Protein AF-A0A1G7AG69-F1 (afdb_monomer_lite)

Secondary structure (DSSP, 8-state):
--------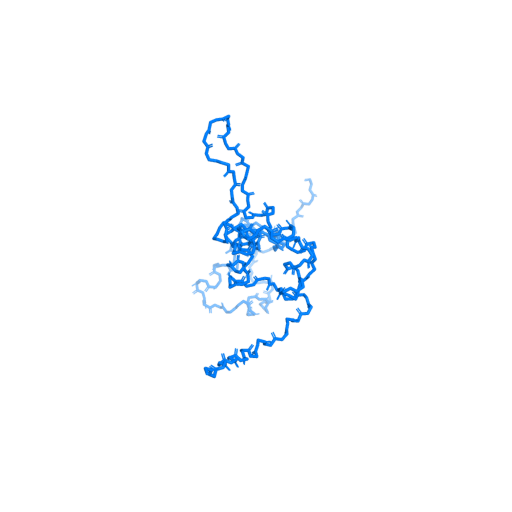-PPPPPTTPPPPHHHHHHHHHHHHTT--HHHHHHHTTS-HHHHHHHHHHHSPPP-SSSSPPP---HHHHHHHHHHHHHHSSPPPS--TT-HHHHHHHHHHHHH---HHHHHHS-TTS-TTSHHHHS----

Organism: Peptococcus niger (NCBI:txid2741)

InterPro domains:
  IPR025246 Transposase IS30-like HTH domain [PF13936] (15-58)

pLDDT: mean 80.75, std 18.0, range [35.56, 96.88]

Sequence (138 aa):
MSQTTSSTFTPSRQRGQHLKFEDRCSLKIFKKLNFSLRHIASELDCSPSTVLNELRRGTGERNGTCGRFPSYSAKRGQANYEINRSKCHKNHKVSKDNPFIIWVTQQVKSHKWSLDLVWAMPKSTDCLMKNIWFGKLQ

Radius of gyration: 26.81 Å; chains: 1; bounding box: 81×31×64 Å

Structure (mmCIF, N/CA/C/O backbone):
data_AF-A0A1G7AG69-F1
#
_entry.id   AF-A0A1G7AG69-F1
#
loop_
_atom_site.group_PDB
_atom_site.id
_atom_site.type_symbol
_atom_site.label_atom_id
_atom_site.label_alt_id
_atom_site.label_comp_id
_atom_site.label_asym_id
_atom_site.label_entity_id
_atom_site.label_seq_id
_atom_site.pdbx_PDB_ins_code
_atom_site.Cartn_x
_atom_site.Cartn_y
_atom_site.Cartn_z
_atom_site.occupancy
_atom_site.B_iso_or_equiv
_atom_site.auth_seq_id
_atom_site.auth_comp_id
_atom_site.auth_asym_id
_atom_site.auth_atom_id
_atom_site.pdbx_PDB_model_num
ATOM 1 N N . MET A 1 1 ? -43.757 7.385 11.462 1.00 43.44 1 MET A N 1
ATOM 2 C CA . MET A 1 1 ? -42.427 7.783 10.947 1.00 43.44 1 MET A CA 1
ATOM 3 C C . MET A 1 1 ? -41.850 6.589 10.200 1.00 43.44 1 MET A C 1
ATOM 5 O O . MET A 1 1 ? -41.528 5.592 10.829 1.00 43.44 1 MET A O 1
ATOM 9 N N . SER A 1 2 ? -41.849 6.631 8.869 1.00 44.78 2 SER A N 1
ATOM 10 C CA . SER A 1 2 ? -41.353 5.556 8.001 1.00 44.78 2 SER A CA 1
ATOM 11 C C . SER A 1 2 ? -39.825 5.512 8.036 1.00 44.78 2 SER A C 1
ATOM 13 O O . SER A 1 2 ? -39.179 6.509 7.721 1.00 44.78 2 SER A O 1
ATOM 15 N N . GLN A 1 3 ? -39.245 4.376 8.429 1.00 51.56 3 GLN A N 1
ATOM 16 C CA . GLN A 1 3 ? -37.804 4.158 8.318 1.00 51.56 3 GLN A CA 1
ATOM 17 C C . GLN A 1 3 ? -37.461 3.865 6.857 1.00 51.56 3 GLN A C 1
ATOM 19 O O . GLN A 1 3 ? -37.819 2.819 6.322 1.00 51.56 3 GLN A O 1
ATOM 24 N N . THR A 1 4 ? -36.787 4.805 6.203 1.00 45.62 4 THR A N 1
ATOM 25 C CA . THR A 1 4 ? -36.248 4.633 4.854 1.00 45.62 4 THR A CA 1
ATOM 26 C C . THR A 1 4 ? -34.949 3.832 4.957 1.00 45.62 4 THR A C 1
ATOM 28 O O . THR A 1 4 ? -33.879 4.397 5.165 1.00 45.62 4 THR A O 1
ATOM 31 N N . THR A 1 5 ? -35.017 2.505 4.862 1.00 49.41 5 THR A N 1
ATOM 32 C CA . THR A 1 5 ? -33.819 1.659 4.766 1.00 49.41 5 THR A CA 1
ATOM 33 C C . THR A 1 5 ? -33.328 1.657 3.320 1.00 49.41 5 THR A C 1
ATOM 35 O O . THR A 1 5 ? -33.698 0.817 2.505 1.00 49.41 5 THR A O 1
ATOM 38 N N . SER A 1 6 ? -32.488 2.631 2.965 1.00 46.81 6 SER A N 1
ATOM 39 C CA . SER A 1 6 ? -31.749 2.601 1.700 1.00 46.81 6 SER A CA 1
ATOM 40 C C . SER A 1 6 ? -30.745 1.441 1.735 1.00 46.81 6 SER A C 1
ATOM 42 O O . SER A 1 6 ? -29.620 1.592 2.213 1.00 46.81 6 SER A O 1
ATOM 44 N N . SER A 1 7 ? -31.170 0.260 1.283 1.00 41.66 7 SER A N 1
ATOM 45 C CA . SER A 1 7 ? -30.300 -0.898 1.082 1.00 41.66 7 SER A CA 1
ATOM 46 C C . SER A 1 7 ? -29.399 -0.624 -0.122 1.00 41.66 7 SER A C 1
ATOM 48 O O . SER A 1 7 ? -29.748 -0.896 -1.269 1.00 41.66 7 SER A O 1
ATOM 50 N N . THR A 1 8 ? -28.245 -0.009 0.122 1.00 46.88 8 THR A N 1
ATOM 51 C CA . THR A 1 8 ? -27.195 0.088 -0.890 1.00 46.88 8 THR A CA 1
ATOM 52 C C . THR A 1 8 ? -26.581 -1.301 -1.036 1.00 46.88 8 THR A C 1
ATOM 54 O O . THR A 1 8 ? -25.784 -1.715 -0.200 1.00 46.88 8 THR A O 1
ATOM 57 N N . PHE A 1 9 ? -26.970 -2.037 -2.080 1.00 48.47 9 PHE A N 1
ATOM 58 C CA . PHE A 1 9 ? -26.321 -3.289 -2.470 1.00 48.47 9 PHE A CA 1
ATOM 59 C C . PHE A 1 9 ? -24.893 -2.975 -2.936 1.00 48.47 9 PHE A C 1
ATOM 61 O O . PHE A 1 9 ? -24.653 -2.642 -4.097 1.00 48.47 9 PHE A O 1
ATOM 68 N N . THR A 1 10 ? -23.934 -3.010 -2.015 1.00 59.53 10 THR A N 1
ATOM 69 C CA . THR A 1 10 ? -22.517 -3.002 -2.363 1.00 59.53 10 THR A CA 1
ATOM 70 C C . THR A 1 10 ? -22.140 -4.420 -2.793 1.00 59.53 10 THR A C 1
ATOM 72 O O . THR A 1 10 ? -22.329 -5.362 -2.023 1.00 59.53 10 THR A O 1
ATOM 75 N N . PRO A 1 11 ? -21.649 -4.628 -4.028 1.00 66.00 11 PRO A N 1
ATOM 76 C CA . PRO A 1 11 ? -21.212 -5.952 -4.443 1.00 66.00 11 PRO A CA 1
ATOM 77 C C . PRO A 1 11 ? -20.093 -6.434 -3.514 1.00 66.00 11 PRO A C 1
ATOM 79 O O . PRO A 1 11 ? -19.185 -5.666 -3.181 1.00 66.00 11 PRO A O 1
ATOM 82 N N . SER A 1 12 ? -20.168 -7.702 -3.106 1.00 70.19 12 SER A N 1
ATOM 83 C CA . SER A 1 12 ? -19.161 -8.325 -2.249 1.00 70.19 12 SER A CA 1
ATOM 84 C C . SER A 1 12 ? -17.779 -8.272 -2.898 1.00 70.19 12 SER A C 1
ATOM 86 O O . SER A 1 12 ? -17.621 -8.328 -4.127 1.00 70.19 12 SER A O 1
ATOM 88 N N . ARG A 1 13 ? -16.752 -8.118 -2.064 1.00 78.50 13 ARG A N 1
ATOM 89 C CA . ARG A 1 13 ? -15.382 -7.944 -2.532 1.00 78.50 13 ARG A CA 1
ATOM 90 C C . ARG A 1 13 ? -14.815 -9.301 -2.927 1.00 78.50 13 ARG A C 1
ATOM 92 O O . ARG A 1 13 ? -14.939 -10.288 -2.209 1.00 78.50 13 ARG A O 1
ATOM 99 N N . GLN A 1 14 ? -14.122 -9.361 -4.061 1.00 84.44 14 GLN A N 1
ATOM 100 C CA . GLN A 1 14 ? -13.454 -10.599 -4.459 1.00 84.44 14 GLN A CA 1
ATOM 101 C C . GLN A 1 14 ? -12.167 -10.796 -3.653 1.00 84.44 14 GLN A C 1
ATOM 103 O O . GLN A 1 14 ? -11.404 -9.854 -3.397 1.00 84.44 14 GLN A O 1
ATOM 108 N N . ARG A 1 15 ? -11.884 -12.045 -3.264 1.00 79.69 15 ARG A N 1
ATOM 109 C CA . ARG A 1 15 ? -10.637 -12.382 -2.566 1.00 79.69 15 ARG A CA 1
ATOM 110 C C . ARG A 1 15 ? -9.439 -11.979 -3.433 1.00 79.69 15 ARG A C 1
ATOM 112 O O . ARG A 1 15 ? -9.372 -12.312 -4.608 1.00 79.69 15 ARG A O 1
ATOM 119 N N . GLY A 1 16 ? -8.476 -11.276 -2.836 1.00 81.62 16 GLY A N 1
ATOM 120 C CA . GLY A 1 16 ? -7.277 -10.791 -3.533 1.00 81.62 16 GLY A CA 1
ATOM 121 C C . GLY A 1 16 ? -7.430 -9.414 -4.184 1.00 81.62 16 GLY A C 1
ATOM 122 O O . GLY A 1 16 ? -6.440 -8.851 -4.645 1.00 81.62 16 GLY A O 1
ATOM 123 N N . GLN A 1 17 ? -8.627 -8.821 -4.166 1.00 89.31 17 GLN A N 1
ATOM 124 C CA . GLN A 1 17 ? -8.818 -7.451 -4.628 1.00 89.31 17 GLN A CA 1
ATOM 125 C C . GLN A 1 17 ? -8.038 -6.470 -3.743 1.00 89.31 17 GLN A C 1
ATOM 127 O O . GLN A 1 17 ? -7.973 -6.631 -2.528 1.00 89.31 17 GLN A O 1
ATOM 132 N N . HIS A 1 18 ? -7.441 -5.427 -4.312 1.00 90.69 18 HIS A N 1
ATOM 133 C CA . HIS A 1 18 ? -6.792 -4.396 -3.504 1.00 90.69 18 HIS A CA 1
ATOM 134 C C . HIS A 1 18 ? -7.819 -3.464 -2.862 1.00 90.69 18 HIS A C 1
ATOM 136 O O . HIS A 1 18 ? -8.899 -3.252 -3.406 1.00 90.69 18 HIS A O 1
ATOM 142 N N . LEU A 1 19 ? -7.467 -2.921 -1.695 1.00 92.88 19 LEU A N 1
ATOM 143 C CA . LEU A 1 19 ? -8.288 -1.930 -1.009 1.00 92.88 19 LEU A CA 1
ATOM 144 C C . LEU A 1 19 ? -8.433 -0.701 -1.913 1.00 92.88 19 LEU A C 1
ATOM 146 O O . LEU A 1 19 ? -7.415 -0.192 -2.407 1.00 92.88 19 LEU A O 1
ATOM 150 N N . LYS A 1 20 ? -9.663 -0.249 -2.153 1.00 93.38 20 LYS A N 1
ATOM 151 C CA . LYS A 1 20 ? -9.911 0.974 -2.922 1.00 93.38 20 LYS A CA 1
ATOM 152 C C . LYS A 1 20 ? -9.749 2.206 -2.031 1.00 93.38 20 LYS A C 1
ATOM 154 O O . LYS A 1 20 ? -9.538 2.101 -0.820 1.00 93.38 20 LYS A O 1
ATOM 159 N N . PHE A 1 21 ? -9.796 3.392 -2.629 1.00 94.94 21 PHE A N 1
ATOM 160 C CA . PHE A 1 21 ? -9.667 4.628 -1.861 1.00 94.94 21 PHE A CA 1
ATOM 161 C C . PHE A 1 21 ? -10.881 4.859 -0.948 1.00 94.94 21 PHE A C 1
ATOM 163 O O . PHE A 1 21 ? -10.727 5.334 0.178 1.00 94.94 21 PHE A O 1
ATOM 170 N N . GLU A 1 22 ? -12.068 4.450 -1.389 1.00 94.44 22 GLU A N 1
ATOM 171 C CA . GLU A 1 22 ? -13.316 4.526 -0.629 1.00 94.44 22 GLU A CA 1
ATOM 172 C C . GLU A 1 22 ? -13.217 3.679 0.643 1.00 94.44 22 GLU A C 1
ATOM 174 O O . GLU A 1 22 ? -13.445 4.183 1.743 1.00 94.44 22 GLU A O 1
ATOM 179 N N . ASP A 1 23 ? -12.744 2.438 0.520 1.00 93.94 23 ASP A N 1
ATOM 180 C CA . ASP A 1 23 ? -12.549 1.541 1.660 1.00 93.94 23 ASP A CA 1
ATOM 181 C C . ASP A 1 23 ? -11.532 2.116 2.666 1.00 93.94 23 ASP A C 1
ATOM 183 O O . ASP A 1 23 ? -11.709 2.017 3.884 1.00 93.94 23 ASP A O 1
ATOM 187 N N . ARG A 1 24 ? -10.468 2.778 2.177 1.00 96.19 24 ARG A N 1
ATOM 188 C CA . ARG A 1 24 ? -9.495 3.487 3.031 1.00 96.19 24 ARG A CA 1
ATOM 189 C C . ARG A 1 24 ? -10.136 4.656 3.779 1.00 96.19 24 ARG A C 1
ATOM 191 O O . ARG A 1 24 ? -9.754 4.923 4.924 1.00 96.19 24 ARG A O 1
ATOM 198 N N . CYS A 1 25 ? -11.074 5.364 3.151 1.00 96.38 25 CYS A N 1
ATOM 199 C CA . CYS A 1 25 ? -11.844 6.433 3.783 1.00 96.38 25 CYS A CA 1
ATOM 200 C C . CYS A 1 25 ? -12.789 5.880 4.857 1.00 96.38 25 CYS A C 1
ATOM 202 O O . CYS A 1 25 ? -12.790 6.405 5.974 1.00 96.38 25 CYS A O 1
ATOM 204 N N . SER A 1 26 ? -13.493 4.782 4.582 1.00 95.56 26 SER A N 1
ATOM 205 C CA . SER A 1 26 ? -14.322 4.078 5.570 1.00 95.56 26 SER A CA 1
ATOM 206 C C . SER A 1 26 ? -13.491 3.604 6.765 1.00 95.56 26 SER A C 1
ATOM 208 O O . 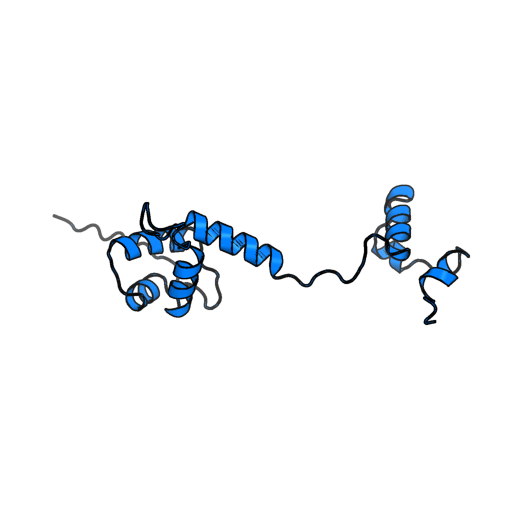SER A 1 26 ? -13.832 3.883 7.915 1.00 95.56 26 SER A O 1
ATOM 210 N N . LEU A 1 27 ? -12.311 3.023 6.521 1.00 95.56 27 LEU A N 1
ATOM 211 C CA . LEU A 1 27 ? -11.369 2.617 7.570 1.00 95.56 27 LEU A CA 1
ATOM 212 C C . LEU A 1 27 ? -10.957 3.789 8.477 1.00 95.56 27 LEU A C 1
ATOM 214 O O . LEU A 1 27 ? -10.851 3.629 9.695 1.00 95.56 27 LEU A O 1
ATOM 218 N N . LYS A 1 28 ? -10.770 4.991 7.913 1.00 95.94 28 LYS A N 1
ATOM 219 C CA . LYS A 1 28 ? -10.486 6.208 8.693 1.00 95.94 28 LYS A CA 1
ATOM 220 C C . LYS A 1 28 ? -11.647 6.574 9.618 1.00 95.94 28 LYS A C 1
ATOM 222 O O . LYS A 1 28 ? -11.396 6.983 10.752 1.00 95.94 28 LYS A O 1
ATOM 227 N N . ILE A 1 29 ? -12.887 6.452 9.147 1.00 96.38 29 ILE A N 1
ATOM 228 C CA . ILE A 1 29 ? -14.091 6.722 9.946 1.00 96.38 29 ILE A CA 1
ATOM 229 C C . ILE A 1 29 ? -14.194 5.694 11.073 1.00 96.38 29 ILE A C 1
ATOM 231 O O . ILE A 1 29 ? -14.242 6.078 12.240 1.00 96.38 29 ILE A O 1
ATOM 235 N N . PHE A 1 30 ? -14.101 4.402 10.758 1.00 95.44 30 PHE A N 1
ATOM 236 C CA . PHE A 1 30 ? -14.184 3.349 11.768 1.00 95.44 30 PHE A CA 1
ATOM 237 C C . PHE A 1 30 ? -13.087 3.441 12.826 1.00 95.44 30 PHE A C 1
ATOM 239 O O . PHE A 1 30 ? -13.337 3.201 14.007 1.00 95.44 30 PHE A O 1
ATOM 246 N N . LYS A 1 31 ? -11.875 3.848 12.430 1.00 94.38 31 LYS A N 1
ATOM 247 C CA . LYS A 1 31 ? -10.788 4.047 13.387 1.00 94.38 31 LYS A CA 1
ATOM 248 C C . LYS A 1 31 ? -11.066 5.205 14.350 1.00 94.38 31 LYS A C 1
ATOM 250 O O . LYS A 1 31 ? -10.686 5.104 15.512 1.00 94.38 31 LYS A O 1
ATOM 255 N N . LYS A 1 32 ? -11.736 6.274 13.899 1.00 93.81 32 LYS A N 1
ATOM 256 C CA . LYS A 1 32 ? -12.187 7.370 14.778 1.00 93.81 32 LYS A CA 1
ATOM 257 C C . LYS A 1 32 ? -13.290 6.928 15.741 1.00 93.81 32 LYS A C 1
ATOM 259 O O . LYS A 1 32 ? -13.324 7.414 16.863 1.00 93.81 32 LYS A O 1
ATOM 264 N N . LEU A 1 33 ? -14.142 5.999 15.311 1.00 95.12 33 LEU A N 1
ATOM 265 C CA . LEU A 1 33 ? -15.189 5.385 16.133 1.00 95.12 33 LEU A CA 1
ATOM 266 C C . LEU A 1 33 ? -14.653 4.300 17.091 1.00 95.12 33 LEU A C 1
ATOM 268 O O . LEU A 1 33 ? -15.429 3.682 17.805 1.00 95.12 33 LEU A O 1
ATOM 272 N N . ASN A 1 34 ? -13.331 4.078 17.133 1.00 94.12 34 ASN A N 1
ATOM 273 C CA . ASN A 1 34 ? -12.660 3.091 17.989 1.00 94.12 34 ASN A CA 1
ATOM 274 C C . ASN A 1 34 ? -13.134 1.640 17.807 1.00 94.12 34 ASN A C 1
ATOM 276 O O . ASN A 1 34 ? -13.013 0.824 18.720 1.00 94.12 34 ASN A O 1
ATOM 280 N N . PHE A 1 35 ? -13.602 1.276 16.612 1.00 95.88 35 PHE A N 1
ATOM 281 C CA . PHE A 1 35 ? -13.929 -0.117 16.327 1.00 95.88 35 PHE A CA 1
ATOM 282 C C . PHE A 1 35 ? -12.692 -1.023 16.351 1.00 95.88 35 PHE A C 1
ATOM 284 O O . PHE A 1 35 ? -11.568 -0.620 16.026 1.00 95.88 35 PHE A O 1
ATOM 291 N N . SER A 1 36 ? -12.915 -2.287 16.718 1.00 95.94 36 SER A N 1
ATOM 292 C CA . SER A 1 36 ? -11.874 -3.311 16.699 1.00 95.94 36 SER A CA 1
ATOM 293 C C . SER A 1 36 ? -11.467 -3.656 15.263 1.00 95.94 36 SER A C 1
ATOM 295 O O . SER A 1 36 ? -12.259 -3.561 14.326 1.00 95.94 36 SER A O 1
ATOM 297 N N . LEU A 1 37 ? -10.228 -4.124 15.077 1.00 95.12 37 LEU A N 1
ATOM 298 C CA . LEU A 1 37 ? -9.714 -4.499 13.751 1.00 95.12 37 LEU A CA 1
ATOM 299 C C . LEU A 1 37 ? -10.566 -5.575 13.070 1.00 95.12 37 LEU A C 1
ATOM 301 O O . LEU A 1 37 ? -10.738 -5.541 11.857 1.00 95.12 37 LEU A O 1
ATOM 305 N N . ARG A 1 38 ? -11.100 -6.524 13.850 1.00 95.88 38 ARG A N 1
ATOM 306 C CA . ARG A 1 38 ? -11.954 -7.609 13.345 1.00 95.88 38 ARG A CA 1
ATOM 307 C C . ARG A 1 38 ? -13.316 -7.094 12.888 1.00 95.88 38 ARG A C 1
ATOM 309 O O . ARG A 1 38 ? -13.822 -7.565 11.876 1.00 95.88 38 ARG A O 1
ATOM 316 N N . HIS A 1 39 ? -13.873 -6.114 13.598 1.00 95.88 39 HIS A N 1
ATOM 317 C CA . HIS A 1 39 ? -15.133 -5.486 13.215 1.00 95.88 39 HIS A CA 1
ATOM 318 C C . HIS A 1 39 ? -14.978 -4.723 11.894 1.00 95.88 39 HIS A C 1
ATOM 320 O O . HIS A 1 39 ? -15.704 -4.983 10.945 1.00 95.88 39 HIS A O 1
ATOM 326 N N . ILE A 1 40 ? -13.932 -3.895 11.785 1.00 95.44 40 ILE A N 1
ATOM 327 C CA . ILE A 1 40 ? -13.593 -3.173 10.545 1.00 95.44 40 ILE A CA 1
ATOM 328 C C . ILE A 1 40 ? -13.382 -4.139 9.376 1.00 95.44 40 ILE A C 1
ATOM 330 O O . ILE A 1 40 ? -13.812 -3.880 8.259 1.00 95.44 40 ILE A O 1
ATOM 334 N N . ALA A 1 41 ? -12.698 -5.251 9.634 1.00 93.75 41 ALA A N 1
ATOM 335 C CA . ALA A 1 41 ? -12.429 -6.265 8.629 1.00 93.75 41 ALA A CA 1
ATOM 336 C C . ALA A 1 41 ? -13.709 -6.935 8.111 1.00 93.75 41 ALA A C 1
ATOM 338 O O . ALA A 1 41 ? -13.809 -7.184 6.915 1.00 93.75 41 ALA A O 1
ATOM 339 N N . SER A 1 42 ? -14.676 -7.174 9.000 1.00 93.00 42 SER A N 1
ATOM 340 C CA . SER A 1 42 ? -15.978 -7.751 8.647 1.00 93.00 42 SER A CA 1
ATOM 341 C C . SER A 1 42 ? -16.800 -6.779 7.799 1.00 93.00 42 SER A C 1
ATOM 343 O O . SER A 1 42 ? -17.370 -7.183 6.795 1.00 93.00 42 SER A O 1
ATOM 345 N N . GLU A 1 43 ? -16.781 -5.492 8.151 1.00 92.50 43 GLU A N 1
ATOM 346 C CA . GLU A 1 43 ? -17.509 -4.439 7.431 1.00 92.50 43 GLU A CA 1
ATOM 347 C C . GLU A 1 43 ? -16.932 -4.161 6.032 1.00 92.50 43 GLU A C 1
ATOM 349 O O . GLU A 1 43 ? -17.664 -3.926 5.078 1.00 92.50 43 GLU A O 1
ATOM 354 N N . LEU A 1 44 ? -15.602 -4.208 5.889 1.00 90.62 44 LEU A N 1
ATOM 355 C CA . LEU A 1 44 ? -14.907 -4.000 4.610 1.00 90.62 44 LEU A CA 1
ATOM 356 C C . LEU A 1 44 ? -14.731 -5.287 3.785 1.00 90.62 44 LEU A C 1
ATOM 358 O O . LEU A 1 44 ? -14.020 -5.261 2.777 1.00 90.62 44 LEU A O 1
ATOM 362 N N . ASP A 1 45 ? -15.288 -6.412 4.243 1.00 91.31 45 ASP A N 1
ATOM 363 C CA . ASP A 1 45 ? -15.124 -7.735 3.626 1.00 91.31 45 ASP A CA 1
ATOM 364 C C . ASP A 1 45 ? -13.644 -8.042 3.292 1.00 91.31 45 ASP A C 1
ATOM 366 O O . ASP A 1 45 ? -13.212 -8.281 2.153 1.00 91.31 45 ASP A O 1
ATOM 370 N N . CYS A 1 46 ? -12.786 -7.904 4.306 1.00 89.94 46 CYS A N 1
ATOM 371 C CA . CYS A 1 46 ? -11.344 -8.084 4.184 1.00 89.94 46 CYS A CA 1
ATOM 372 C C . CYS A 1 46 ? -10.754 -8.846 5.373 1.00 89.94 46 CYS A C 1
ATOM 374 O O . CYS A 1 46 ? -11.390 -9.041 6.402 1.00 89.94 46 CYS A O 1
ATOM 376 N N . SER A 1 47 ? -9.507 -9.311 5.252 1.00 91.81 47 SER A N 1
ATOM 377 C CA . SER A 1 47 ? -8.853 -9.970 6.384 1.00 91.81 47 SER A CA 1
ATOM 378 C C . SER A 1 47 ? -8.444 -8.940 7.452 1.00 91.81 47 SER A C 1
ATOM 380 O O . SER A 1 47 ? -7.975 -7.851 7.103 1.00 91.81 47 SER A O 1
ATOM 382 N N . PRO A 1 48 ? -8.479 -9.283 8.755 1.00 94.38 48 PRO A N 1
ATOM 383 C CA . PRO A 1 48 ? -7.978 -8.401 9.817 1.00 94.38 48 PRO A CA 1
ATOM 384 C C . PRO A 1 48 ? -6.513 -7.981 9.622 1.00 94.38 48 PRO A C 1
ATOM 386 O O . PRO A 1 48 ? -6.121 -6.869 9.974 1.00 94.38 48 PRO A O 1
ATOM 389 N N . SER A 1 49 ? -5.704 -8.849 9.006 1.00 94.88 49 SER A N 1
ATOM 390 C CA . SER A 1 49 ? -4.322 -8.542 8.631 1.00 94.88 49 SER A CA 1
ATOM 391 C C . SER A 1 49 ? -4.224 -7.444 7.567 1.00 94.88 49 SER A C 1
ATOM 393 O O . SER A 1 49 ? -3.306 -6.628 7.623 1.00 94.88 49 SER A O 1
ATOM 395 N N . THR A 1 50 ? -5.176 -7.369 6.632 1.00 94.12 50 THR A N 1
ATOM 396 C CA . THR A 1 50 ? -5.230 -6.305 5.617 1.00 94.12 50 THR A CA 1
ATOM 397 C C . THR A 1 50 ? -5.461 -4.950 6.278 1.00 94.12 50 THR A C 1
ATOM 399 O O . THR A 1 50 ? -4.719 -4.008 6.001 1.00 94.12 50 THR A O 1
ATOM 402 N N . VAL A 1 51 ? -6.415 -4.873 7.212 1.00 95.38 51 VAL A N 1
ATOM 403 C CA . VAL A 1 51 ? -6.701 -3.660 8.000 1.00 95.38 51 VAL A CA 1
ATOM 404 C C . VAL A 1 51 ? -5.471 -3.224 8.796 1.00 95.38 51 VAL A C 1
ATOM 406 O O . VAL A 1 51 ? -5.088 -2.056 8.757 1.00 95.38 51 VAL A O 1
ATOM 409 N N . LEU A 1 52 ? -4.811 -4.162 9.485 1.00 95.81 52 LEU A N 1
ATOM 410 C CA . LEU A 1 52 ? -3.606 -3.873 10.266 1.00 95.81 52 LEU A CA 1
ATOM 411 C C . LEU A 1 52 ? -2.468 -3.333 9.389 1.00 95.81 52 LEU A C 1
ATOM 413 O O . LEU A 1 52 ? -1.829 -2.338 9.737 1.00 95.81 52 LEU A O 1
ATOM 417 N N . ASN A 1 53 ? -2.221 -3.975 8.247 1.00 94.88 53 ASN A N 1
ATOM 418 C CA . ASN A 1 53 ? -1.186 -3.554 7.307 1.00 94.88 53 ASN A CA 1
ATOM 419 C C . ASN A 1 53 ? -1.486 -2.172 6.725 1.00 94.88 53 ASN A C 1
ATOM 421 O O . ASN A 1 53 ? -0.574 -1.359 6.586 1.00 94.88 53 ASN A O 1
ATOM 425 N N . GLU A 1 54 ? -2.749 -1.884 6.421 1.00 95.44 54 GLU A N 1
ATOM 426 C CA . GLU A 1 54 ? -3.145 -0.566 5.940 1.00 95.44 54 GLU A CA 1
ATOM 427 C C . GLU A 1 54 ? -2.963 0.512 7.014 1.00 95.44 54 GLU A C 1
ATOM 429 O O . GLU A 1 54 ? -2.386 1.561 6.732 1.00 95.44 54 GLU A O 1
ATOM 434 N N . LEU A 1 55 ? -3.355 0.244 8.264 1.00 95.25 55 LEU A N 1
ATOM 435 C CA . LEU A 1 55 ? -3.139 1.170 9.380 1.00 95.25 55 LEU A CA 1
ATOM 436 C C . LEU A 1 55 ? -1.658 1.499 9.576 1.00 95.25 55 LEU A C 1
ATOM 438 O O . LEU A 1 55 ? -1.328 2.669 9.771 1.00 95.25 55 LEU A O 1
ATOM 442 N N . ARG A 1 56 ? -0.775 0.498 9.481 1.00 93.81 56 ARG A N 1
ATOM 443 C CA . ARG A 1 56 ? 0.684 0.686 9.540 1.00 93.81 56 ARG A CA 1
ATOM 444 C C . ARG A 1 56 ? 1.204 1.535 8.381 1.00 93.81 56 ARG A C 1
ATOM 446 O O . ARG A 1 56 ? 2.056 2.385 8.589 1.00 93.81 56 ARG A O 1
ATOM 453 N N . ARG A 1 57 ? 0.674 1.355 7.167 1.00 93.62 57 ARG A N 1
ATOM 454 C CA . ARG A 1 57 ? 1.054 2.182 6.004 1.00 93.62 57 ARG A CA 1
ATOM 455 C C . ARG A 1 57 ? 0.552 3.619 6.121 1.00 93.62 57 ARG A C 1
ATOM 457 O O . ARG A 1 57 ? 1.255 4.541 5.719 1.00 93.62 57 ARG A O 1
ATOM 464 N N . GLY A 1 58 ? -0.674 3.816 6.602 1.00 94.69 58 GLY A N 1
ATOM 465 C CA . GLY A 1 58 ? -1.323 5.128 6.654 1.00 94.69 58 GLY A CA 1
ATOM 466 C C . GLY A 1 58 ? -1.028 5.939 7.917 1.00 94.69 58 GLY A C 1
ATOM 467 O O . GLY A 1 58 ? -1.332 7.135 7.944 1.00 94.69 58 GLY A O 1
ATOM 468 N N . THR A 1 59 ? -0.434 5.322 8.940 1.00 94.44 59 THR A N 1
ATOM 469 C CA . THR A 1 59 ? -0.017 5.977 10.187 1.00 94.44 59 THR A CA 1
ATOM 470 C C . THR A 1 59 ? 1.500 6.094 10.192 1.00 94.44 59 THR A C 1
ATOM 472 O O . THR A 1 59 ? 2.195 5.088 10.224 1.00 94.44 59 THR A O 1
ATOM 475 N N . GLY A 1 60 ? 2.012 7.322 10.112 1.00 86.06 60 GLY A N 1
ATOM 476 C CA . GLY A 1 60 ? 3.450 7.567 10.221 1.00 86.06 60 GLY A CA 1
ATOM 477 C C . GLY A 1 60 ? 3.945 7.437 11.658 1.00 86.06 60 GLY A C 1
ATOM 478 O O . GLY A 1 60 ? 3.151 7.415 12.597 1.00 86.06 60 GLY A O 1
ATOM 479 N N . GLU A 1 61 ? 5.258 7.397 11.830 1.00 85.06 61 GLU A N 1
ATOM 480 C CA . GLU A 1 61 ? 5.862 7.525 13.152 1.00 85.06 61 GLU A CA 1
ATOM 481 C C . GLU A 1 61 ? 5.785 8.973 13.646 1.00 85.06 61 GLU A C 1
ATOM 483 O O . GLU A 1 61 ? 5.553 9.918 12.883 1.00 85.06 61 GLU A O 1
ATOM 488 N N . ARG A 1 62 ? 5.913 9.145 14.962 1.00 83.38 62 ARG A N 1
ATOM 489 C CA . ARG A 1 62 ? 5.919 10.468 15.580 1.00 83.38 62 ARG A CA 1
ATOM 490 C C . ARG A 1 62 ? 7.301 11.092 15.384 1.00 83.38 62 ARG A C 1
ATOM 492 O O . ARG A 1 62 ? 8.287 10.564 15.884 1.00 83.38 62 ARG A O 1
ATOM 499 N N . ASN A 1 63 ? 7.358 12.245 14.724 1.00 76.50 63 ASN A N 1
ATOM 500 C CA . ASN A 1 63 ? 8.598 13.004 14.588 1.00 76.50 63 ASN A CA 1
ATOM 501 C C . ASN A 1 63 ? 8.861 13.792 15.886 1.00 76.50 63 ASN A C 1
ATOM 503 O O . ASN A 1 63 ? 8.464 14.949 16.001 1.00 76.50 63 ASN A O 1
ATOM 507 N N . GLY A 1 64 ? 9.492 13.146 16.871 1.00 81.75 64 GLY A N 1
ATOM 508 C CA . GLY A 1 64 ? 9.971 13.772 18.111 1.00 81.75 64 GLY A CA 1
ATOM 509 C C . GLY A 1 64 ? 8.999 13.760 19.301 1.00 81.75 64 GLY A C 1
ATOM 510 O O . GLY A 1 64 ? 7.900 13.202 19.260 1.00 81.75 64 GLY A O 1
ATOM 511 N N . THR A 1 65 ? 9.426 14.380 20.405 1.00 81.75 65 THR A N 1
ATOM 512 C CA . THR A 1 65 ? 8.705 14.363 21.692 1.00 81.75 65 THR A CA 1
ATOM 513 C C . THR A 1 65 ? 7.506 15.313 21.709 1.00 81.75 65 THR A C 1
ATOM 515 O O . THR A 1 65 ? 6.495 15.012 22.340 1.00 81.75 65 THR A O 1
ATOM 518 N N . CYS A 1 66 ? 7.546 16.410 20.950 1.00 81.06 66 CYS A N 1
ATOM 519 C CA . CYS A 1 66 ? 6.474 17.410 20.878 1.00 81.06 66 CYS A CA 1
ATOM 520 C C . CYS A 1 66 ? 5.620 17.259 19.608 1.00 81.06 66 CYS A C 1
ATOM 522 O O . CYS A 1 66 ? 6.112 16.847 18.563 1.00 81.06 66 CYS A O 1
ATOM 524 N N . GLY A 1 67 ? 4.328 17.599 19.694 1.00 81.44 67 GLY A N 1
ATOM 525 C CA . GLY A 1 67 ? 3.412 17.621 18.547 1.00 81.44 67 GLY A CA 1
ATOM 526 C C . GLY A 1 67 ? 2.230 16.648 18.622 1.00 81.44 67 GLY A C 1
ATOM 527 O O . GLY A 1 67 ? 1.949 16.023 19.651 1.00 81.44 67 GLY A O 1
ATOM 528 N N . ARG A 1 68 ? 1.497 16.556 17.503 1.00 83.31 68 ARG A N 1
ATOM 529 C CA . ARG A 1 68 ? 0.267 15.761 17.383 1.00 83.31 68 ARG A CA 1
ATOM 530 C C . ARG A 1 68 ? 0.596 14.273 17.330 1.00 83.31 68 ARG A C 1
ATOM 532 O O . ARG A 1 68 ? 1.491 13.854 16.601 1.00 83.31 68 ARG A O 1
ATOM 539 N N . PHE A 1 69 ? -0.175 13.470 18.059 1.00 85.25 69 PHE A N 1
ATOM 540 C CA . PHE A 1 69 ? -0.069 12.019 17.952 1.00 85.25 69 PHE A CA 1
ATOM 541 C C . PHE A 1 69 ? -0.334 11.557 16.514 1.00 85.25 69 PHE A C 1
ATOM 543 O O . PHE A 1 69 ? -1.238 12.096 15.857 1.00 85.25 69 PHE A O 1
ATOM 550 N N . PRO A 1 70 ? 0.431 10.567 16.018 1.00 89.25 70 PRO A N 1
ATOM 551 C CA . PRO A 1 70 ? 0.183 10.005 14.709 1.00 89.25 70 PRO A CA 1
ATOM 552 C C . PRO A 1 70 ? -1.250 9.513 14.604 1.00 89.25 70 PRO A C 1
ATOM 554 O O . PRO A 1 70 ? -1.755 8.786 15.458 1.00 89.25 70 PRO A O 1
ATOM 557 N N . SER A 1 71 ? -1.913 9.934 13.539 1.00 91.75 71 SER A N 1
ATOM 558 C CA . SER A 1 71 ? -3.261 9.492 13.226 1.00 91.75 71 SER A CA 1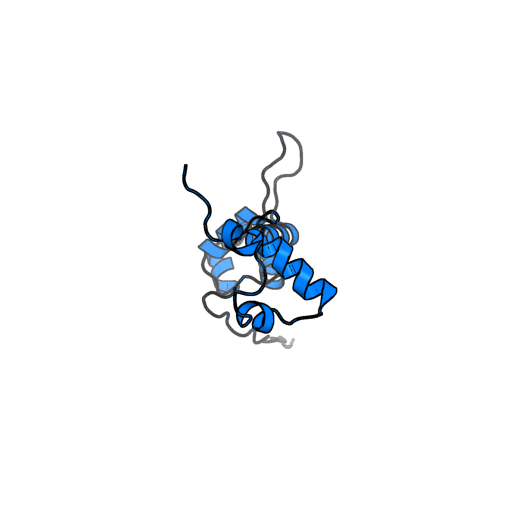
ATOM 559 C C . SER A 1 71 ? -3.278 8.931 11.820 1.00 91.75 71 SER A C 1
ATOM 561 O O . SER A 1 71 ? -2.528 9.366 10.941 1.00 91.75 71 SER A O 1
ATOM 563 N N . TYR A 1 72 ? -4.137 7.940 11.624 1.00 94.88 72 TYR A N 1
ATOM 564 C CA . TYR A 1 72 ? -4.291 7.307 10.332 1.00 94.88 72 TYR A CA 1
ATOM 565 C C . TYR A 1 72 ? -4.833 8.300 9.293 1.00 94.88 72 TYR A C 1
ATOM 567 O O . TYR A 1 72 ? -5.818 9.010 9.528 1.00 94.88 72 TYR A O 1
ATOM 575 N N . SER A 1 73 ? -4.211 8.316 8.113 1.00 95.06 73 SER A N 1
ATOM 576 C CA . SER A 1 73 ? -4.655 9.104 6.965 1.00 95.06 73 SER A CA 1
ATOM 577 C C . SER A 1 73 ? -4.793 8.227 5.722 1.00 95.06 73 SER A C 1
ATOM 579 O O . SER A 1 73 ? -3.809 7.672 5.238 1.00 95.06 73 SER A O 1
ATOM 581 N N . ALA A 1 74 ? -6.005 8.175 5.159 1.00 96.38 74 ALA A N 1
ATOM 582 C CA . ALA A 1 74 ? -6.304 7.441 3.927 1.00 96.38 74 ALA A CA 1
ATOM 583 C C . ALA A 1 74 ? -5.441 7.911 2.741 1.00 96.38 74 ALA A C 1
ATOM 585 O O . ALA A 1 74 ? -4.900 7.091 2.007 1.00 96.38 74 ALA A O 1
ATOM 586 N N . LYS A 1 75 ? -5.229 9.229 2.604 1.00 96.44 75 LYS A N 1
ATOM 587 C CA . LYS A 1 75 ? -4.375 9.810 1.552 1.00 96.44 75 LYS A CA 1
ATOM 588 C C . LYS A 1 75 ? -2.919 9.354 1.681 1.00 96.44 75 LYS A C 1
ATOM 590 O O . LYS A 1 75 ? -2.281 9.053 0.680 1.00 96.44 75 LYS A O 1
ATOM 595 N N . ARG A 1 76 ? -2.406 9.263 2.915 1.00 95.62 76 ARG A N 1
ATOM 596 C CA . ARG A 1 76 ? -1.055 8.741 3.182 1.00 95.62 76 ARG A CA 1
ATOM 597 C C . ARG A 1 76 ? -0.966 7.250 2.853 1.00 95.62 76 ARG A C 1
ATOM 599 O O . ARG A 1 76 ? -0.013 6.846 2.199 1.00 95.62 76 ARG A O 1
ATOM 606 N N . GLY A 1 77 ? -1.950 6.454 3.282 1.00 95.94 77 GLY A N 1
ATOM 607 C CA . GLY A 1 77 ? -2.011 5.018 2.982 1.00 95.94 77 GLY A CA 1
ATOM 608 C C . GLY A 1 77 ? -2.016 4.742 1.477 1.00 95.94 77 GLY A C 1
ATOM 609 O O . GLY A 1 77 ? -1.222 3.932 1.001 1.00 95.94 77 GLY A O 1
ATOM 610 N N . GLN A 1 78 ? -2.821 5.500 0.726 1.00 96.88 78 GLN A N 1
ATOM 611 C CA . GLN A 1 78 ? -2.879 5.449 -0.736 1.00 96.88 78 GLN A CA 1
ATOM 612 C C . GLN A 1 78 ? -1.523 5.769 -1.380 1.00 96.88 78 GLN A C 1
ATOM 614 O O . GLN A 1 78 ?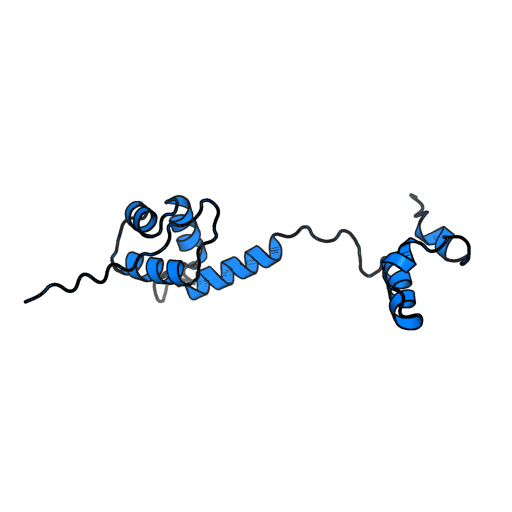 -0.997 4.950 -2.128 1.00 96.88 78 GLN A O 1
ATOM 619 N N . ALA A 1 79 ? -0.926 6.915 -1.041 1.00 96.38 79 ALA A N 1
ATOM 620 C CA . ALA A 1 79 ? 0.354 7.331 -1.614 1.00 96.38 79 ALA A CA 1
ATOM 621 C C . ALA A 1 79 ? 1.472 6.315 -1.322 1.00 96.38 79 ALA A C 1
ATOM 623 O O . ALA A 1 79 ? 2.226 5.931 -2.214 1.00 96.38 79 ALA A O 1
ATOM 624 N N . ASN A 1 80 ? 1.546 5.808 -0.087 1.00 95.50 80 ASN A N 1
ATOM 625 C CA . ASN A 1 80 ? 2.521 4.782 0.284 1.00 95.50 80 ASN A CA 1
ATOM 626 C C . ASN A 1 80 ? 2.289 3.467 -0.474 1.00 95.50 80 ASN A C 1
ATOM 628 O O . ASN A 1 80 ? 3.248 2.799 -0.864 1.00 95.50 80 ASN A O 1
ATOM 632 N N . TYR A 1 81 ? 1.030 3.091 -0.702 1.00 94.38 81 TYR A N 1
ATOM 633 C CA . TYR A 1 81 ? 0.696 1.923 -1.507 1.00 94.38 81 TYR A CA 1
ATOM 634 C C . TYR A 1 81 ? 1.144 2.092 -2.965 1.00 94.38 81 TYR A C 1
ATOM 636 O O . TYR A 1 81 ? 1.765 1.182 -3.507 1.00 94.38 81 TYR A O 1
ATOM 644 N N . GLU A 1 82 ? 0.902 3.249 -3.576 1.00 94.81 82 GLU A N 1
ATOM 645 C CA . GLU A 1 82 ? 1.314 3.555 -4.953 1.00 94.81 82 GLU A CA 1
ATOM 646 C C . GLU A 1 82 ? 2.838 3.561 -5.117 1.00 94.81 82 GLU A C 1
ATOM 648 O O . GLU A 1 82 ? 3.357 2.948 -6.051 1.00 94.81 82 GLU A O 1
ATOM 653 N N . ILE A 1 83 ? 3.566 4.162 -4.170 1.00 94.94 83 ILE A N 1
ATOM 654 C CA . ILE A 1 83 ? 5.038 4.155 -4.148 1.00 94.94 83 ILE A CA 1
ATOM 655 C C . ILE A 1 83 ? 5.580 2.728 -4.019 1.00 94.94 83 ILE A C 1
ATOM 657 O O . ILE A 1 83 ? 6.552 2.361 -4.676 1.00 94.94 83 ILE A O 1
ATOM 661 N N . ASN A 1 84 ? 4.978 1.900 -3.169 1.00 93.12 84 ASN A N 1
ATOM 662 C CA . ASN A 1 84 ? 5.407 0.509 -3.041 1.00 93.12 84 ASN A CA 1
ATOM 663 C C . ASN A 1 84 ? 5.063 -0.281 -4.302 1.00 93.12 84 ASN A C 1
ATOM 665 O O . ASN A 1 84 ? 5.884 -1.060 -4.782 1.00 93.12 84 ASN A O 1
ATOM 669 N N . ARG A 1 85 ? 3.881 -0.041 -4.879 1.00 92.69 85 ARG A N 1
ATOM 670 C CA . ARG A 1 85 ? 3.431 -0.707 -6.100 1.00 92.69 85 ARG A CA 1
ATOM 671 C C . ARG A 1 85 ? 4.33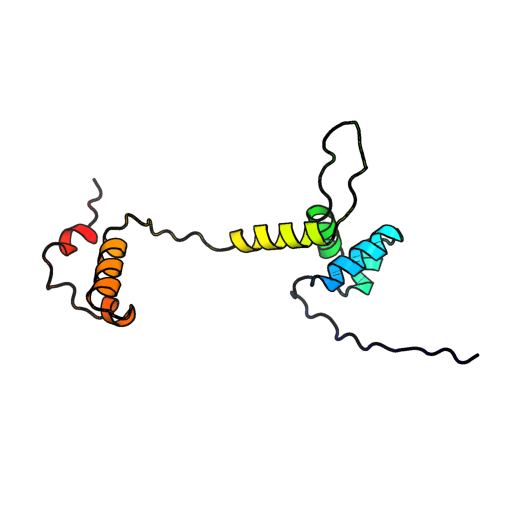3 -0.379 -7.283 1.00 92.69 85 ARG A C 1
ATOM 673 O O . ARG A 1 85 ? 4.636 -1.288 -8.053 1.00 92.69 85 ARG A O 1
ATOM 680 N N . SER A 1 86 ? 4.818 0.860 -7.382 1.00 91.56 86 SER A N 1
ATOM 681 C CA . SER A 1 86 ? 5.779 1.251 -8.415 1.00 91.56 86 SER A CA 1
ATOM 682 C C . SER A 1 86 ? 7.121 0.534 -8.266 1.00 91.56 86 SER A C 1
ATOM 684 O O . SER A 1 86 ? 7.796 0.345 -9.264 1.00 91.56 86 SER A O 1
ATOM 686 N N . LYS A 1 87 ? 7.480 0.040 -7.075 1.00 90.56 87 LYS A N 1
ATOM 687 C CA . LYS A 1 87 ? 8.707 -0.740 -6.821 1.00 90.56 87 LYS A CA 1
ATOM 688 C C . LYS A 1 87 ? 8.528 -2.258 -6.939 1.00 90.56 87 LYS A C 1
ATOM 690 O O . LYS A 1 87 ? 9.515 -2.978 -6.972 1.00 90.56 87 LYS A O 1
ATOM 695 N N . CYS A 1 88 ? 7.296 -2.768 -7.007 1.00 88.19 88 CYS A N 1
ATOM 696 C CA . CYS A 1 88 ? 7.012 -4.212 -7.027 1.00 88.19 88 CYS A CA 1
ATOM 697 C C . CYS A 1 88 ? 7.367 -4.932 -8.344 1.00 88.19 88 CYS A C 1
ATOM 699 O O . CYS A 1 88 ? 7.041 -6.111 -8.485 1.00 88.19 88 CYS A O 1
ATOM 701 N N . HIS A 1 89 ? 7.968 -4.260 -9.324 1.00 86.31 89 HIS A N 1
ATOM 702 C CA . HIS A 1 89 ? 8.343 -4.878 -10.592 1.00 86.31 89 HIS A CA 1
ATOM 703 C C . HIS A 1 89 ? 9.797 -5.356 -10.559 1.00 86.31 89 HIS A C 1
ATOM 705 O O . HIS A 1 89 ? 10.628 -4.872 -9.793 1.00 86.31 89 HIS A O 1
ATOM 711 N N . LYS A 1 90 ? 10.112 -6.339 -11.403 1.00 83.88 90 LYS A N 1
ATOM 712 C CA . LYS A 1 90 ? 11.485 -6.811 -11.572 1.00 83.88 90 LYS A CA 1
ATOM 713 C C . LYS A 1 90 ? 12.291 -5.721 -12.275 1.00 83.88 90 LYS A C 1
ATOM 715 O O . LYS A 1 90 ? 11.950 -5.350 -13.396 1.00 83.88 90 LYS A O 1
ATOM 720 N N . ASN A 1 91 ? 13.371 -5.258 -11.647 1.00 82.12 91 ASN A N 1
ATOM 721 C CA . ASN A 1 91 ? 14.302 -4.337 -12.296 1.00 82.12 91 ASN A CA 1
ATOM 722 C C . ASN A 1 91 ? 14.815 -4.957 -13.604 1.00 82.12 91 ASN A C 1
ATOM 724 O O . ASN A 1 91 ? 15.202 -6.133 -13.641 1.00 82.12 91 ASN A O 1
ATOM 728 N N . HIS A 1 92 ? 14.823 -4.174 -14.681 1.00 80.06 92 HIS A N 1
ATOM 729 C CA . HIS A 1 92 ? 15.406 -4.610 -15.944 1.00 80.06 92 HIS A CA 1
ATOM 730 C C . HIS A 1 92 ? 16.908 -4.844 -15.751 1.00 80.06 92 HIS A C 1
ATOM 732 O O . HIS A 1 92 ? 17.618 -3.985 -15.241 1.00 80.06 92 HIS A O 1
ATOM 738 N N . LYS A 1 93 ? 17.406 -6.009 -16.182 1.00 79.00 93 LYS A N 1
ATOM 739 C CA . LYS A 1 93 ? 18.845 -6.336 -16.144 1.00 79.00 93 LYS A CA 1
ATOM 740 C C . LYS A 1 93 ? 19.665 -5.584 -17.198 1.00 79.00 93 LYS A C 1
ATOM 742 O O . LYS A 1 93 ? 20.876 -5.751 -17.270 1.00 79.00 93 LYS A O 1
ATOM 747 N N . VAL A 1 94 ? 19.003 -4.826 -18.063 1.00 78.75 94 VAL A N 1
ATOM 748 C CA . VAL A 1 94 ? 19.625 -4.215 -19.229 1.00 78.75 94 VAL A CA 1
ATOM 749 C C . VAL A 1 94 ? 20.041 -2.793 -18.871 1.00 78.75 94 VAL A C 1
ATOM 751 O O . VAL A 1 94 ? 19.188 -1.964 -18.561 1.00 78.75 94 VAL A O 1
ATOM 754 N N . SER A 1 95 ? 21.348 -2.523 -18.893 1.00 79.06 95 SER A N 1
ATOM 755 C CA . SER A 1 95 ? 21.870 -1.159 -18.764 1.00 79.06 95 SER A CA 1
ATOM 756 C C . SER A 1 95 ? 21.540 -0.341 -20.015 1.00 79.06 95 SER A C 1
ATOM 758 O O . SER A 1 95 ? 21.502 -0.881 -21.122 1.00 79.06 95 SER A O 1
ATOM 760 N N . LYS A 1 96 ? 21.348 0.972 -19.849 1.00 75.75 96 LYS A N 1
ATOM 761 C CA . LYS A 1 96 ? 21.204 1.914 -20.973 1.00 75.75 96 LYS A CA 1
ATOM 762 C C . LYS A 1 96 ? 22.453 1.943 -21.856 1.00 75.75 96 LYS A C 1
ATOM 764 O O . LYS A 1 96 ? 22.331 2.155 -23.056 1.00 75.75 96 LYS A O 1
ATOM 769 N N . ASP A 1 97 ? 23.608 1.643 -21.270 1.00 80.69 97 ASP A N 1
ATOM 770 C CA . ASP A 1 97 ? 24.901 1.600 -21.959 1.00 80.69 97 ASP A CA 1
ATOM 771 C C . ASP A 1 97 ? 25.144 0.264 -22.672 1.00 80.69 97 ASP A C 1
ATOM 773 O O . ASP A 1 97 ? 26.229 0.018 -23.193 1.00 80.69 97 ASP A O 1
ATOM 777 N N . ASN A 1 98 ? 24.153 -0.636 -22.687 1.00 84.50 98 ASN A N 1
ATOM 778 C CA . ASN A 1 98 ? 24.274 -1.880 -23.427 1.00 84.50 98 ASN A CA 1
ATOM 779 C C . ASN A 1 98 ? 24.398 -1.556 -24.932 1.00 84.50 98 ASN A C 1
ATOM 781 O O . ASN A 1 98 ? 23.465 -0.969 -25.494 1.00 84.50 98 ASN A O 1
ATOM 785 N N . PRO A 1 99 ? 25.490 -1.969 -25.608 1.00 83.94 99 PRO A N 1
ATOM 786 C CA . PRO A 1 99 ? 25.711 -1.634 -27.014 1.00 83.94 99 PRO A CA 1
ATOM 787 C C . PRO A 1 99 ? 24.579 -2.116 -27.929 1.00 83.94 99 PRO A C 1
ATOM 789 O O . PRO A 1 99 ? 24.258 -1.459 -28.918 1.00 83.94 99 PRO A O 1
ATOM 792 N N . PHE A 1 100 ? 23.911 -3.218 -27.566 1.00 83.81 100 PHE A N 1
ATOM 793 C CA . PHE A 1 100 ? 22.722 -3.692 -28.268 1.00 83.81 100 PHE A CA 1
ATOM 794 C C . PHE A 1 100 ? 21.566 -2.689 -28.172 1.00 83.81 100 PHE A C 1
ATOM 796 O O . PHE A 1 100 ? 20.958 -2.366 -29.185 1.00 83.81 100 PHE A O 1
ATOM 803 N N . ILE A 1 101 ? 21.280 -2.138 -26.988 1.00 86.50 101 ILE A N 1
ATOM 804 C CA . ILE A 1 101 ? 20.187 -1.168 -26.807 1.00 86.50 101 ILE A CA 1
ATOM 805 C C . ILE A 1 101 ? 20.467 0.135 -27.550 1.00 86.50 101 ILE A C 1
ATOM 807 O O . ILE A 1 101 ? 19.553 0.687 -28.165 1.00 86.50 101 ILE A O 1
ATOM 811 N N . ILE A 1 102 ? 21.716 0.605 -27.540 1.00 87.38 102 ILE A N 1
ATOM 812 C CA . ILE A 1 102 ? 22.129 1.792 -28.300 1.00 87.38 102 ILE A CA 1
ATOM 813 C C . ILE A 1 102 ? 21.876 1.568 -29.793 1.00 87.38 102 ILE A C 1
ATOM 815 O O . ILE A 1 102 ? 21.233 2.400 -30.436 1.00 87.38 102 ILE A O 1
ATOM 819 N N . TRP A 1 103 ? 22.301 0.421 -30.325 1.00 86.75 103 TRP A N 1
ATOM 820 C CA . TRP A 1 103 ? 22.095 0.085 -31.731 1.00 86.75 103 TRP A CA 1
ATOM 821 C C . TRP A 1 103 ? 20.611 -0.053 -32.089 1.00 86.75 103 TRP A C 1
ATOM 823 O O . TRP A 1 103 ? 20.154 0.601 -33.024 1.00 86.75 103 TRP A O 1
ATOM 833 N N . VAL A 1 104 ? 19.823 -0.811 -31.314 1.00 87.81 104 VAL A N 1
ATOM 834 C CA . VAL A 1 104 ? 18.369 -0.945 -31.537 1.00 87.81 104 VAL A CA 1
ATOM 835 C C . VAL A 1 104 ? 17.702 0.434 -31.547 1.00 87.81 104 VAL A C 1
ATOM 837 O O . VAL A 1 104 ? 16.887 0.731 -32.419 1.00 87.81 104 VAL A O 1
ATOM 840 N N . THR A 1 105 ? 18.088 1.314 -30.620 1.00 88.06 105 THR A N 1
ATOM 841 C CA . THR A 1 105 ? 17.545 2.676 -30.534 1.00 88.06 105 THR A CA 1
ATOM 842 C C . THR A 1 105 ? 17.882 3.509 -31.774 1.00 88.06 105 THR A C 1
ATOM 844 O O . THR A 1 105 ? 17.039 4.281 -32.230 1.00 88.06 105 THR A O 1
ATOM 847 N N . GLN A 1 106 ? 19.084 3.363 -32.337 1.00 87.56 106 GLN A N 1
ATOM 848 C CA . GLN A 1 106 ? 19.469 4.028 -33.587 1.00 87.56 106 GLN A CA 1
ATOM 849 C C . GLN A 1 106 ? 18.645 3.517 -34.773 1.0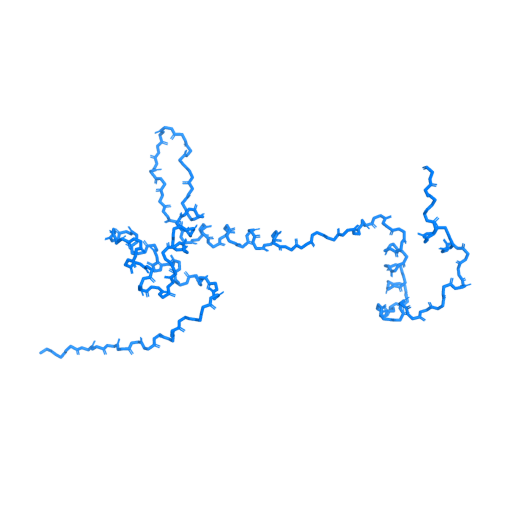0 87.56 106 GLN A C 1
ATOM 851 O O . GLN A 1 106 ? 18.135 4.328 -35.541 1.00 87.56 106 GLN A O 1
ATOM 856 N N . GLN A 1 107 ? 18.438 2.202 -34.883 1.00 86.94 107 GLN A N 1
ATOM 857 C CA . GLN A 1 107 ? 17.644 1.616 -35.967 1.00 86.94 107 GLN A CA 1
ATOM 858 C C . GLN A 1 107 ? 16.184 2.087 -35.931 1.00 86.94 107 GLN A C 1
ATOM 860 O O . GLN A 1 107 ? 15.633 2.521 -36.945 1.00 86.94 107 GLN A O 1
ATOM 865 N N . VAL A 1 108 ? 15.573 2.098 -34.742 1.00 89.56 108 VAL A N 1
ATOM 866 C CA . VAL A 1 108 ? 14.198 2.589 -34.554 1.00 89.56 108 VAL A CA 1
ATOM 867 C C . VAL A 1 108 ? 14.091 4.086 -34.871 1.00 89.56 108 VAL A C 1
ATOM 869 O O . VAL A 1 108 ? 13.117 4.509 -35.487 1.00 89.56 108 VAL A O 1
ATOM 872 N N . LYS A 1 109 ? 15.084 4.904 -34.497 1.00 88.06 109 LYS A N 1
ATOM 873 C CA . LYS A 1 109 ? 15.056 6.355 -34.754 1.00 88.06 109 LYS A CA 1
ATOM 874 C C . LYS A 1 109 ? 15.301 6.715 -36.219 1.00 88.06 109 LYS A C 1
ATOM 876 O O . LYS A 1 109 ? 14.563 7.533 -36.760 1.00 88.06 109 LYS A O 1
ATOM 881 N N . SER A 1 110 ? 16.319 6.129 -36.845 1.00 88.56 110 SER A N 1
ATOM 882 C CA . SER A 1 110 ? 16.738 6.477 -38.208 1.00 88.56 110 SER A CA 1
ATOM 883 C C . SER A 1 110 ? 15.838 5.848 -39.266 1.00 88.56 110 SER A C 1
ATOM 885 O O . SER A 1 110 ? 15.441 6.517 -40.216 1.00 88.56 110 SER A O 1
ATOM 887 N N . HIS A 1 111 ? 15.482 4.574 -39.089 1.00 83.81 111 HIS A N 1
ATOM 888 C CA . HIS A 1 111 ? 14.757 3.804 -40.099 1.00 83.81 111 HIS A CA 1
ATOM 889 C C . HIS A 1 111 ? 13.278 3.581 -39.760 1.00 83.81 111 HIS A C 1
ATOM 891 O O . HIS A 1 111 ? 12.557 2.988 -40.560 1.00 83.81 111 HIS A O 1
ATOM 897 N N . LYS A 1 112 ? 12.805 4.062 -38.597 1.00 86.56 112 LYS A N 1
ATOM 898 C CA . LYS A 1 112 ? 11.424 3.873 -38.107 1.00 86.56 112 LYS A CA 1
ATOM 899 C C . LYS A 1 112 ? 10.995 2.402 -38.066 1.00 86.56 112 LYS A C 1
ATOM 901 O O . LYS A 1 112 ? 9.824 2.083 -38.256 1.00 86.56 112 LYS A O 1
ATOM 906 N N . TRP A 1 113 ? 11.945 1.500 -37.834 1.00 86.69 113 TRP A N 1
ATOM 907 C CA . TRP A 1 113 ? 11.663 0.073 -37.753 1.00 86.69 113 TRP A CA 1
ATOM 908 C C . TRP A 1 113 ? 10.845 -0.266 -36.510 1.00 86.69 113 TRP A C 1
ATOM 910 O O . TRP A 1 113 ? 11.040 0.311 -35.439 1.00 86.69 113 TRP A O 1
ATOM 920 N N . SER A 1 114 ? 9.945 -1.240 -36.652 1.00 86.88 114 SER A N 1
ATOM 921 C CA . SER A 1 114 ? 9.328 -1.894 -35.502 1.00 86.88 114 SER A CA 1
ATOM 922 C C . SER A 1 114 ? 10.357 -2.782 -34.795 1.00 86.88 114 SER A C 1
ATOM 924 O O . SER A 1 114 ? 11.292 -3.293 -35.414 1.00 86.88 114 SER A O 1
ATOM 926 N N . LEU A 1 115 ? 10.186 -2.991 -33.487 1.00 84.62 115 LEU A N 1
ATOM 927 C CA . LEU A 1 115 ? 11.074 -3.862 -32.706 1.00 84.62 115 LEU A CA 1
ATOM 928 C C . LEU A 1 115 ? 11.096 -5.303 -33.245 1.00 84.62 115 LEU A C 1
ATOM 930 O O . LEU A 1 115 ? 12.142 -5.948 -33.213 1.00 84.62 115 LEU A O 1
ATOM 934 N N . ASP A 1 116 ? 9.978 -5.770 -33.804 1.00 85.19 116 ASP A N 1
ATOM 935 C CA . ASP A 1 116 ? 9.870 -7.103 -34.404 1.00 85.19 116 ASP A CA 1
ATOM 936 C C . ASP A 1 116 ? 10.745 -7.243 -35.659 1.00 85.19 116 ASP A C 1
ATOM 938 O O . ASP A 1 116 ? 11.389 -8.273 -35.856 1.00 85.19 116 ASP A O 1
ATOM 942 N N . LEU A 1 117 ? 10.851 -6.183 -36.473 1.00 82.50 117 LEU A N 1
ATOM 943 C CA . LEU A 1 117 ? 11.759 -6.152 -37.625 1.00 82.50 117 LEU A CA 1
ATOM 944 C C . LEU A 1 117 ? 13.225 -6.154 -37.186 1.00 82.50 117 LEU A C 1
ATOM 946 O O . LEU A 1 117 ? 14.041 -6.849 -37.785 1.00 82.50 117 LEU A O 1
ATOM 950 N N . VAL A 1 118 ? 13.558 -5.431 -36.114 1.00 81.31 118 VAL A N 1
ATOM 951 C CA . VAL A 1 118 ? 14.921 -5.405 -35.557 1.00 81.31 118 VAL A CA 1
ATOM 952 C C . VAL A 1 118 ? 15.364 -6.798 -35.094 1.00 81.31 118 VAL A C 1
ATOM 954 O O . VAL A 1 118 ? 16.531 -7.153 -35.245 1.00 81.31 118 VAL A O 1
ATOM 957 N N . TRP A 1 119 ? 14.441 -7.605 -34.562 1.00 78.44 119 TRP A N 1
ATOM 958 C CA . TRP A 1 119 ? 14.720 -8.988 -34.169 1.00 78.44 119 TRP A CA 1
ATOM 959 C C . TRP A 1 119 ? 14.868 -9.941 -35.365 1.00 78.44 119 TRP A C 1
ATOM 961 O O . TRP A 1 119 ? 15.673 -10.871 -35.312 1.00 78.44 119 TRP A O 1
ATOM 971 N N . ALA A 1 120 ? 14.108 -9.710 -36.438 1.00 76.81 120 ALA A N 1
ATOM 972 C CA . ALA A 1 120 ? 14.090 -10.551 -37.635 1.00 76.81 120 ALA A CA 1
ATOM 973 C C . ALA A 1 120 ? 15.260 -10.297 -38.608 1.00 76.81 120 ALA A C 1
ATOM 975 O O . ALA A 1 120 ? 15.469 -11.087 -39.529 1.00 76.81 120 ALA A O 1
ATOM 976 N N . MET A 1 121 ? 16.023 -9.213 -38.429 1.00 69.25 121 MET A N 1
ATOM 977 C CA . MET A 1 121 ? 17.134 -8.873 -39.321 1.00 69.25 121 MET A CA 1
ATOM 978 C C . MET A 1 121 ? 18.320 -9.848 -39.184 1.00 69.25 121 MET A C 1
ATOM 980 O O . MET A 1 121 ? 18.731 -10.186 -38.067 1.00 69.25 121 MET A O 1
ATOM 984 N N . PRO A 1 122 ? 18.927 -10.285 -40.306 1.00 57.72 122 PRO A N 1
ATOM 985 C CA . PRO A 1 122 ? 20.090 -11.159 -40.279 1.00 57.72 122 PRO A CA 1
ATOM 986 C C . PRO A 1 122 ? 21.291 -10.426 -39.666 1.00 57.72 122 PRO A C 1
ATOM 988 O O . PRO A 1 122 ? 21.673 -9.343 -40.097 1.00 57.72 122 PRO A O 1
ATOM 991 N N . LYS A 1 123 ? 21.933 -11.048 -38.670 1.00 56.81 123 LYS A N 1
ATOM 992 C CA . LYS A 1 123 ? 23.074 -10.498 -37.903 1.00 56.81 123 LYS A CA 1
ATOM 993 C C . LYS A 1 123 ? 24.369 -10.302 -38.722 1.00 56.81 123 LYS A C 1
ATOM 995 O O . LYS A 1 123 ? 25.440 -10.156 -38.138 1.00 56.81 123 LYS A O 1
ATOM 1000 N N . SER A 1 124 ? 24.311 -10.375 -40.053 1.00 46.31 124 SER A N 1
ATOM 1001 C CA . SER A 1 124 ? 25.471 -10.553 -40.934 1.00 46.31 124 SER A CA 1
ATOM 1002 C C . SER A 1 124 ? 25.922 -9.304 -41.692 1.00 46.31 124 SER A C 1
ATOM 1004 O O . SER A 1 124 ? 26.968 -9.372 -42.330 1.00 46.31 124 SER A O 1
ATOM 1006 N N . THR A 1 125 ? 25.200 -8.181 -41.646 1.00 48.66 125 THR A N 1
ATOM 1007 C CA . THR A 1 125 ? 25.520 -7.018 -42.500 1.00 48.66 125 THR A CA 1
ATOM 1008 C C . THR A 1 125 ? 26.323 -5.900 -41.835 1.00 48.66 125 THR A C 1
ATOM 1010 O O . THR A 1 125 ? 26.762 -5.009 -42.545 1.00 48.66 125 THR A O 1
ATOM 1013 N N . ASP A 1 126 ? 26.618 -5.971 -40.531 1.00 47.94 126 ASP A N 1
ATOM 1014 C CA . ASP A 1 126 ? 27.465 -4.977 -39.854 1.00 47.94 126 ASP A CA 1
ATOM 1015 C C . ASP A 1 126 ? 28.612 -5.637 -39.076 1.00 47.94 126 ASP A C 1
ATOM 1017 O O . ASP A 1 126 ? 28.413 -6.294 -38.049 1.00 47.94 126 ASP A O 1
ATOM 1021 N N . CYS A 1 127 ? 29.851 -5.409 -39.522 1.00 47.16 127 CYS A N 1
ATOM 1022 C CA . CYS A 1 127 ? 31.083 -5.877 -38.868 1.00 47.16 127 CYS A CA 1
ATOM 1023 C C . CYS A 1 127 ? 31.234 -5.414 -37.399 1.00 47.16 127 CYS A C 1
ATOM 1025 O O . CYS A 1 127 ? 32.023 -5.997 -36.656 1.00 47.16 127 CYS A O 1
ATOM 1027 N N . LEU A 1 128 ? 30.452 -4.425 -36.951 1.00 50.28 128 LEU A N 1
ATOM 1028 C CA . LEU A 1 128 ? 30.433 -3.900 -35.579 1.00 50.28 128 LEU A CA 1
ATOM 1029 C C . LEU A 1 128 ? 29.707 -4.815 -34.567 1.00 50.28 128 LEU A C 1
ATOM 1031 O O . LEU A 1 128 ? 29.957 -4.718 -33.366 1.00 50.28 128 LEU A O 1
ATOM 1035 N N . MET A 1 129 ? 28.849 -5.738 -35.020 1.00 48.59 129 MET A N 1
ATOM 1036 C CA . MET A 1 129 ? 28.018 -6.585 -34.142 1.00 48.59 129 MET A CA 1
ATOM 1037 C C . MET A 1 129 ? 28.727 -7.828 -33.583 1.00 48.59 129 MET A C 1
ATOM 1039 O O . MET A 1 129 ? 28.300 -8.364 -32.557 1.00 48.59 129 MET A O 1
ATOM 1043 N N . LYS A 1 130 ? 29.833 -8.277 -34.197 1.00 48.44 130 LYS A N 1
ATOM 1044 C CA . LYS A 1 130 ? 30.592 -9.455 -33.723 1.00 48.44 130 LYS A CA 1
ATOM 1045 C C . LYS A 1 130 ? 31.170 -9.254 -32.312 1.00 48.44 130 LYS A C 1
ATOM 1047 O O . LYS A 1 130 ? 31.209 -10.204 -31.538 1.00 48.44 130 LYS A O 1
ATOM 1052 N N . ASN A 1 131 ? 31.516 -8.017 -31.950 1.00 47.62 131 ASN A N 1
ATOM 1053 C CA . ASN A 1 131 ? 32.106 -7.673 -30.649 1.00 47.62 131 ASN A CA 1
ATOM 1054 C C . ASN A 1 131 ? 31.074 -7.340 -29.554 1.00 47.62 131 ASN A C 1
ATOM 1056 O O . ASN A 1 131 ? 31.447 -7.171 -28.398 1.00 47.62 131 ASN A O 1
ATOM 1060 N N . ILE A 1 132 ? 29.784 -7.233 -29.894 1.00 51.41 132 ILE A N 1
ATOM 1061 C CA . ILE A 1 132 ? 28.721 -6.832 -28.953 1.00 51.41 132 ILE A CA 1
ATOM 1062 C C . ILE A 1 132 ? 28.072 -8.051 -28.280 1.00 51.41 132 ILE A C 1
ATOM 1064 O O . ILE A 1 132 ? 27.651 -7.975 -27.128 1.00 51.41 132 ILE A O 1
ATOM 1068 N N . TRP A 1 133 ? 28.006 -9.185 -28.984 1.00 44.25 133 TRP A N 1
ATOM 1069 C CA . TRP A 1 133 ? 27.421 -10.432 -28.471 1.00 44.25 133 TRP A CA 1
ATOM 1070 C C . TRP A 1 133 ? 28.449 -11.398 -27.867 1.00 44.25 133 TRP A C 1
ATOM 1072 O O . TRP A 1 133 ? 28.102 -12.166 -26.973 1.00 44.25 133 TRP A O 1
ATOM 1082 N N . PHE A 1 134 ? 29.710 -11.340 -28.300 1.00 41.44 134 PHE A N 1
ATOM 1083 C CA . PHE A 1 134 ? 30.819 -12.076 -27.690 1.00 41.44 134 PHE A CA 1
ATOM 1084 C C . PHE A 1 134 ? 31.554 -11.174 -26.693 1.00 41.44 134 PHE A C 1
ATOM 1086 O O . PHE A 1 134 ? 32.691 -10.762 -26.909 1.00 41.44 134 PHE A O 1
ATOM 1093 N N . GLY A 1 135 ? 30.879 -10.838 -25.593 1.00 39.56 135 GLY A N 1
ATOM 1094 C CA . GLY A 1 135 ? 31.533 -10.256 -24.426 1.00 39.56 135 GLY A CA 1
ATOM 1095 C C . GLY A 1 135 ? 32.571 -11.242 -23.892 1.00 39.56 135 GLY A C 1
ATOM 1096 O O . GLY A 1 135 ? 32.225 -12.283 -23.336 1.00 39.56 135 GLY A O 1
ATOM 1097 N N . LYS A 1 136 ? 33.842 -10.923 -24.120 1.00 37.34 136 LYS A N 1
ATOM 1098 C CA . LYS A 1 136 ? 35.011 -11.630 -23.608 1.00 37.34 136 LYS A CA 1
ATOM 1099 C C . LYS A 1 136 ? 34.942 -11.651 -22.075 1.00 37.34 136 LYS A C 1
ATOM 1101 O O . LYS A 1 136 ? 35.074 -10.612 -21.439 1.00 37.34 136 LYS A O 1
ATOM 1106 N N . LEU A 1 137 ? 34.716 -12.833 -21.503 1.00 36.88 137 LEU A N 1
ATOM 1107 C CA . LEU A 1 137 ? 35.208 -13.175 -20.170 1.00 36.88 137 LEU A CA 1
ATOM 1108 C C . LEU A 1 137 ? 36.742 -13.179 -20.254 1.00 36.88 137 LEU A C 1
ATOM 1110 O O . LEU A 1 137 ? 37.317 -14.098 -20.838 1.00 36.88 137 LEU A O 1
ATOM 1114 N N . GLN A 1 138 ? 37.383 -12.142 -19.723 1.00 35.56 138 GLN A N 1
ATOM 1115 C CA . GLN A 1 138 ? 38.725 -12.196 -19.139 1.00 35.56 138 GLN A CA 1
ATOM 1116 C C . GLN A 1 138 ? 38.694 -11.396 -17.844 1.00 35.56 138 GLN A C 1
ATOM 1118 O O . GLN A 1 138 ? 38.083 -10.304 -17.861 1.00 35.56 138 GLN A O 1
#

Foldseek 3Di:
DDDDPPPPPDDADDPPDDQDLVLLVVLLVVVVVVDDLVVSCVVSVHDSVNSVVLQVQQWDDDPDDDDDHTGGDSVSSVVSVVVVVVVPDDPDPDDCPQVLNVVLVCCCVVVVDDPVVVVVDDPPDDPVSVPRVPPDDD